Protein AF-A0A8C7AS61-F1 (afdb_monomer_lite)

Radius of gyration: 46.26 Å; chains: 1; bounding box: 106×42×129 Å

Structure (mmCIF, N/CA/C/O backbone):
data_AF-A0A8C7AS61-F1
#
_entry.id   AF-A0A8C7AS61-F1
#
loop_
_atom_site.group_PDB
_atom_site.id
_atom_site.type_symbol
_atom_site.label_atom_id
_atom_site.label_alt_id
_atom_site.label_comp_id
_atom_site.label_asym_id
_atom_site.label_entity_id
_atom_site.label_seq_id
_atom_site.pdbx_PDB_ins_code
_atom_site.Cartn_x
_atom_site.Cartn_y
_atom_site.Cartn_z
_atom_site.occupancy
_atom_site.B_iso_or_equiv
_atom_site.auth_seq_id
_atom_site.auth_comp_id
_atom_site.auth_asym_id
_atom_site.auth_atom_id
_atom_site.pdbx_PDB_model_num
ATOM 1 N N . MET A 1 1 ? 43.739 28.488 -69.923 1.00 40.62 1 MET A N 1
ATOM 2 C CA . MET A 1 1 ? 43.872 28.883 -68.509 1.00 40.62 1 MET A CA 1
ATOM 3 C C . MET A 1 1 ? 42.494 28.752 -67.903 1.00 40.62 1 MET A C 1
ATOM 5 O O . MET A 1 1 ? 41.647 29.537 -68.277 1.00 40.62 1 MET A O 1
ATOM 9 N N . GLU A 1 2 ? 42.246 27.749 -67.068 1.00 42.34 2 GLU A N 1
ATOM 10 C CA . GLU A 1 2 ? 40.981 27.603 -66.336 1.00 42.34 2 GLU A CA 1
ATOM 11 C C . GLU A 1 2 ? 41.344 27.048 -64.953 1.00 42.34 2 GLU A C 1
ATOM 13 O O . GLU A 1 2 ? 41.860 25.937 -64.825 1.00 42.34 2 GLU A O 1
ATOM 18 N N . THR A 1 3 ? 41.199 27.876 -63.922 1.00 43.34 3 THR A N 1
ATOM 19 C CA . THR A 1 3 ? 41.511 27.549 -62.528 1.00 43.34 3 THR A CA 1
ATOM 20 C C . THR A 1 3 ? 40.385 26.711 -61.925 1.00 43.34 3 THR A C 1
ATOM 22 O O . THR A 1 3 ? 39.308 27.230 -61.640 1.00 43.34 3 THR A O 1
ATOM 25 N N . GLY A 1 4 ? 40.633 25.420 -61.699 1.00 39.47 4 GLY A N 1
ATOM 26 C CA . GLY A 1 4 ? 39.740 24.552 -60.931 1.00 39.47 4 GLY A CA 1
ATOM 27 C C . GLY A 1 4 ? 39.838 24.869 -59.440 1.00 39.47 4 GLY A C 1
ATOM 28 O O . GLY A 1 4 ? 40.831 24.540 -58.793 1.00 39.47 4 GLY A O 1
ATOM 29 N N . ALA A 1 5 ? 38.819 25.524 -58.889 1.00 39.59 5 ALA A N 1
ATOM 30 C CA . ALA A 1 5 ? 38.722 25.787 -57.461 1.00 39.59 5 ALA A CA 1
ATOM 31 C C . ALA A 1 5 ? 38.467 24.478 -56.692 1.00 39.59 5 ALA A C 1
ATOM 33 O O . ALA A 1 5 ? 37.409 23.860 -56.813 1.00 39.59 5 ALA A O 1
ATOM 34 N N . CYS A 1 6 ? 39.434 24.071 -55.867 1.00 41.97 6 CYS A N 1
ATOM 35 C CA . CYS A 1 6 ? 39.249 23.067 -54.823 1.00 41.97 6 CYS A CA 1
ATOM 36 C C . CYS A 1 6 ? 38.205 23.561 -53.809 1.00 41.97 6 CYS A C 1
ATOM 38 O O . CYS A 1 6 ? 38.518 24.308 -52.879 1.00 41.97 6 CYS A O 1
ATOM 40 N N . GLY A 1 7 ? 36.957 23.125 -53.979 1.00 38.59 7 GLY A N 1
ATOM 41 C CA . GLY A 1 7 ? 35.904 23.254 -52.978 1.00 38.59 7 GLY A CA 1
ATOM 42 C C . GLY A 1 7 ? 36.185 22.329 -51.795 1.00 38.59 7 GLY A C 1
ATOM 43 O O . GLY A 1 7 ? 35.915 21.133 -51.841 1.00 38.59 7 GLY A O 1
ATOM 44 N N . ARG A 1 8 ? 36.770 22.900 -50.744 1.00 37.44 8 ARG A N 1
ATOM 45 C CA . ARG A 1 8 ? 37.017 22.292 -49.433 1.00 37.44 8 ARG A CA 1
ATOM 46 C C . ARG A 1 8 ? 35.707 21.711 -48.869 1.00 37.44 8 ARG A C 1
ATOM 48 O O . ARG A 1 8 ? 34.736 22.444 -48.712 1.00 37.44 8 ARG A O 1
ATOM 55 N N . LEU A 1 9 ? 35.684 20.414 -48.551 1.00 45.81 9 LEU A N 1
ATOM 56 C CA . LEU A 1 9 ? 34.595 19.772 -47.802 1.00 45.81 9 LEU A CA 1
ATOM 57 C C . LEU A 1 9 ? 34.455 20.445 -46.424 1.00 45.81 9 LEU A C 1
ATOM 59 O O . LEU A 1 9 ? 35.433 20.443 -45.669 1.00 45.81 9 LEU A O 1
ATOM 63 N N . PRO A 1 10 ? 33.281 20.974 -46.037 1.00 39.66 10 PRO A N 1
ATOM 64 C CA . PRO A 1 10 ? 33.043 21.322 -44.648 1.00 39.66 10 PRO A CA 1
ATOM 65 C C . PRO A 1 10 ? 32.862 20.024 -43.851 1.00 39.66 10 PRO A C 1
ATOM 67 O O . PRO A 1 10 ? 31.785 19.435 -43.788 1.00 39.66 10 PRO A O 1
ATOM 70 N N . SER A 1 11 ? 33.956 19.563 -43.243 1.00 45.97 11 SER A N 1
ATOM 71 C CA . SER A 1 11 ? 33.941 18.618 -42.126 1.00 45.97 11 SER A CA 1
ATOM 72 C C . SER A 1 11 ? 33.422 19.338 -40.883 1.00 45.97 11 SER A C 1
ATOM 74 O O . SER A 1 11 ? 34.175 19.655 -39.967 1.00 45.97 11 SER A O 1
ATOM 76 N N . HIS A 1 12 ? 32.129 19.625 -40.862 1.00 40.69 12 HIS A N 1
ATOM 77 C CA . HIS A 1 12 ? 31.434 19.961 -39.634 1.00 40.69 12 HIS A CA 1
ATOM 78 C C . HIS A 1 12 ? 29.989 19.505 -39.801 1.00 40.69 12 HIS A C 1
ATOM 80 O O . HIS A 1 12 ? 29.150 20.209 -40.359 1.00 40.69 12 HIS A O 1
ATOM 86 N N . ARG A 1 13 ? 29.703 18.265 -39.379 1.00 48.19 13 ARG A N 1
ATOM 87 C CA . ARG A 1 13 ? 28.326 17.863 -39.079 1.00 48.19 13 ARG A CA 1
ATOM 88 C C . ARG A 1 13 ? 27.926 18.618 -37.816 1.00 48.19 13 ARG A C 1
ATOM 90 O O . ARG A 1 13 ? 27.934 18.063 -36.725 1.00 48.19 13 ARG A O 1
ATOM 97 N N . GLU A 1 14 ? 27.608 19.894 -37.980 1.00 38.91 14 GLU A N 1
ATOM 98 C CA . GLU A 1 14 ? 26.695 20.581 -37.084 1.00 38.91 14 GLU A CA 1
ATOM 99 C C . GLU A 1 14 ? 25.381 19.809 -37.172 1.00 38.91 14 GLU A C 1
ATOM 101 O O . GLU A 1 14 ? 24.624 19.920 -38.140 1.00 38.91 14 GLU A O 1
ATOM 106 N N . SER A 1 15 ? 25.161 18.930 -36.197 1.00 51.72 15 SER A N 1
ATOM 107 C CA . SER A 1 15 ? 23.846 18.391 -35.891 1.00 51.72 15 SER A CA 1
ATOM 108 C C . SER A 1 15 ? 22.949 19.601 -35.673 1.00 51.72 15 SER A C 1
ATOM 110 O O . SER A 1 15 ? 23.009 20.219 -34.615 1.00 51.72 15 SER A O 1
ATOM 112 N N . ARG A 1 16 ? 22.195 20.013 -36.699 1.00 50.31 16 ARG A N 1
ATOM 113 C CA . ARG A 1 16 ? 21.202 21.075 -36.548 1.00 50.31 16 ARG A CA 1
ATOM 114 C C . ARG A 1 16 ? 20.293 20.646 -35.406 1.00 50.31 16 ARG A C 1
ATOM 116 O O . ARG A 1 16 ? 19.592 19.649 -35.548 1.00 50.31 16 ARG A O 1
ATOM 123 N N . GLU A 1 17 ? 20.361 21.341 -34.276 1.00 53.19 17 GLU A N 1
ATOM 124 C CA . GLU A 1 17 ? 19.461 21.112 -33.153 1.00 53.19 17 GLU A CA 1
ATOM 125 C C . GLU A 1 17 ? 18.036 21.371 -33.648 1.00 53.19 17 GLU A C 1
ATOM 127 O O . GLU A 1 17 ? 17.657 22.491 -33.981 1.00 53.19 17 GLU A O 1
ATOM 132 N N . ILE A 1 18 ? 17.264 20.291 -33.788 1.00 57.16 18 ILE A N 1
ATOM 133 C CA . ILE A 1 18 ? 15.877 20.317 -34.282 1.00 57.16 18 ILE A CA 1
ATOM 134 C C . ILE A 1 18 ? 14.932 20.854 -33.191 1.00 57.16 18 ILE A C 1
ATOM 136 O O . ILE A 1 18 ? 13.793 21.222 -33.468 1.00 57.16 18 ILE A O 1
ATOM 140 N N . CYS A 1 19 ? 15.404 20.936 -31.945 1.00 53.34 19 CYS A N 1
ATOM 141 C CA . CYS A 1 19 ? 14.630 21.428 -30.818 1.00 53.34 19 CYS A CA 1
ATOM 142 C C . CYS A 1 19 ? 15.134 22.814 -30.400 1.00 53.34 19 CYS A C 1
ATOM 144 O O . CYS A 1 19 ? 16.335 22.958 -30.171 1.00 53.34 19 CYS A O 1
ATOM 146 N N . PRO A 1 20 ? 14.257 23.823 -30.253 1.00 57.88 20 PRO A N 1
ATOM 147 C CA . PRO A 1 20 ? 14.677 25.105 -29.704 1.00 57.88 20 PRO A CA 1
ATOM 148 C C . PRO A 1 20 ? 15.235 24.895 -28.289 1.00 57.88 20 PRO A C 1
ATOM 150 O O . PRO A 1 20 ? 14.614 24.194 -27.479 1.00 57.88 20 PRO A O 1
ATOM 153 N N . GLN A 1 21 ? 16.395 25.498 -27.990 1.00 55.00 21 GLN A N 1
ATOM 154 C CA . GLN A 1 21 ? 16.961 25.553 -26.638 1.00 55.00 21 GLN A CA 1
ATOM 155 C C . GLN A 1 21 ? 15.877 26.015 -25.655 1.00 55.00 21 GLN A C 1
ATOM 157 O O . GLN A 1 21 ? 15.508 27.187 -25.628 1.00 55.00 21 GLN A O 1
ATOM 162 N N . GLY A 1 22 ? 15.342 25.077 -24.869 1.00 57.72 22 GLY A N 1
ATOM 163 C CA . GLY A 1 22 ? 14.315 25.354 -23.862 1.00 57.72 22 GLY A CA 1
ATOM 164 C C . GLY A 1 22 ? 13.081 24.450 -23.878 1.00 57.72 22 GLY A C 1
ATOM 165 O O . GLY A 1 22 ? 12.287 24.557 -22.952 1.00 57.72 22 GLY A O 1
ATOM 166 N N . LEU A 1 23 ? 12.897 23.549 -24.854 1.00 62.84 23 LEU A N 1
ATOM 167 C CA . LEU A 1 23 ? 11.723 22.652 -24.840 1.00 62.84 23 LEU A CA 1
ATOM 168 C C . LEU A 1 23 ? 11.903 21.413 -23.938 1.00 62.84 23 LEU A C 1
ATOM 170 O O . LEU A 1 23 ? 10.945 20.926 -23.346 1.00 62.84 23 LEU A O 1
ATOM 174 N N . LEU A 1 24 ? 13.136 20.915 -23.804 1.00 65.62 24 LEU A N 1
ATOM 175 C CA . LEU A 1 24 ? 13.486 19.771 -22.951 1.00 65.62 24 LEU A CA 1
ATOM 176 C C . LEU A 1 24 ? 14.013 20.243 -21.588 1.00 65.62 24 LEU A C 1
ATOM 178 O O . LEU A 1 24 ? 15.207 20.138 -21.292 1.00 65.62 24 LEU A O 1
ATOM 182 N N . VAL A 1 25 ? 13.120 20.797 -20.765 1.00 71.88 25 VAL A N 1
ATOM 183 C CA . VAL A 1 25 ? 13.430 21.177 -19.379 1.00 71.88 25 VAL A CA 1
ATOM 184 C C . VAL A 1 25 ? 12.969 20.058 -18.447 1.00 71.88 25 VAL A C 1
ATOM 186 O O . VAL A 1 25 ? 11.787 19.927 -18.147 1.00 71.88 25 VAL A O 1
ATOM 189 N N . PHE A 1 26 ? 13.918 19.245 -17.985 1.00 74.12 26 PHE A N 1
ATOM 190 C CA . PHE A 1 26 ? 13.680 18.220 -16.970 1.00 74.12 26 PHE A CA 1
ATOM 191 C C . PHE A 1 26 ? 13.883 18.841 -15.583 1.00 74.12 26 PHE A C 1
ATOM 193 O O . PHE A 1 26 ? 15.020 19.026 -15.151 1.00 74.12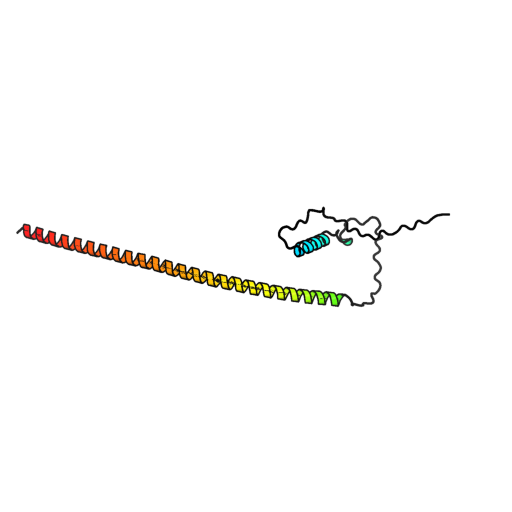 26 PHE A O 1
ATOM 200 N N . THR A 1 27 ? 12.799 19.218 -14.900 1.00 79.50 27 THR A N 1
ATOM 201 C CA . THR A 1 27 ? 12.852 19.694 -13.508 1.00 79.50 27 THR A CA 1
ATOM 202 C C . THR A 1 27 ? 12.619 18.534 -12.539 1.00 79.50 27 THR A C 1
ATOM 204 O O . THR A 1 27 ? 11.802 17.654 -12.790 1.00 79.50 27 THR A O 1
ATOM 207 N N . GLY A 1 28 ? 13.358 18.503 -11.426 1.00 81.88 28 GLY A N 1
ATOM 208 C CA . GLY A 1 28 ? 13.193 17.480 -10.383 1.00 81.88 28 GLY A CA 1
ATOM 209 C C . GLY A 1 28 ? 13.790 16.098 -10.692 1.00 81.88 28 GLY A C 1
ATOM 210 O O . GLY A 1 28 ? 13.690 15.208 -9.852 1.00 81.88 28 GLY A O 1
ATOM 211 N N . SER A 1 29 ? 14.426 15.912 -11.852 1.00 84.38 29 SER A N 1
ATOM 212 C CA . SER A 1 29 ? 15.198 14.707 -12.194 1.00 84.38 29 SER A CA 1
ATOM 213 C C . SER A 1 29 ? 16.685 14.885 -11.881 1.00 84.38 29 SER A C 1
ATOM 215 O O . SER A 1 29 ? 17.175 16.014 -11.800 1.00 84.38 29 SER A O 1
ATOM 217 N N . SER A 1 30 ? 17.416 13.775 -11.727 1.00 88.88 30 SER A N 1
ATOM 218 C CA . SER A 1 30 ? 18.873 13.827 -11.587 1.00 88.88 30 SER A CA 1
ATOM 219 C C . SER A 1 30 ? 19.531 14.351 -12.873 1.00 88.88 30 SER A C 1
ATOM 221 O O . SER A 1 30 ? 18.980 14.228 -13.972 1.00 88.88 30 SER A O 1
ATOM 223 N N . GLU A 1 31 ? 20.729 14.932 -12.757 1.00 86.50 31 GLU A N 1
ATOM 224 C CA . GLU A 1 31 ? 21.487 15.418 -13.920 1.00 86.50 31 GLU A CA 1
ATOM 225 C C . GLU A 1 31 ? 21.751 14.292 -14.935 1.00 86.50 31 GLU A C 1
ATOM 227 O O . GLU A 1 31 ? 21.598 14.488 -16.147 1.00 86.50 31 GLU A O 1
ATOM 232 N N . GLN A 1 32 ? 22.061 13.092 -14.435 1.00 88.00 32 GLN A N 1
ATOM 233 C CA . GLN A 1 32 ? 22.292 11.898 -15.244 1.00 88.00 32 GLN A CA 1
ATOM 234 C C . GLN A 1 32 ? 21.048 11.517 -16.058 1.00 88.00 32 GLN A C 1
ATOM 236 O O . GLN A 1 32 ? 21.146 11.321 -17.273 1.00 88.00 32 GLN A O 1
ATOM 241 N N . ASP A 1 33 ? 19.872 11.505 -15.428 1.00 90.56 33 ASP A N 1
ATOM 242 C CA . ASP A 1 33 ? 18.610 11.180 -16.101 1.00 90.56 33 ASP A CA 1
ATOM 243 C C . ASP A 1 33 ? 18.241 12.237 -17.141 1.00 90.56 33 ASP A C 1
ATOM 245 O O . ASP A 1 33 ? 17.817 11.911 -18.250 1.00 90.56 33 ASP A O 1
ATOM 249 N N . SER A 1 34 ? 18.456 13.515 -16.815 1.00 86.62 34 SER A N 1
ATOM 250 C CA . SER A 1 34 ? 18.188 14.617 -17.742 1.00 86.62 34 SER A CA 1
ATOM 251 C C . SER A 1 34 ? 19.049 14.520 -19.006 1.00 86.62 34 SER A C 1
ATOM 253 O O . SER A 1 34 ? 18.580 14.794 -20.111 1.00 86.62 34 SER A O 1
ATOM 255 N N . THR A 1 35 ? 20.301 14.082 -18.858 1.00 86.81 35 THR A N 1
ATOM 256 C CA . THR A 1 35 ? 21.246 13.912 -19.964 1.00 86.81 35 THR A CA 1
ATOM 257 C C . THR A 1 35 ? 20.835 12.742 -20.850 1.00 86.81 35 THR A C 1
ATOM 259 O O . THR A 1 35 ? 20.776 12.885 -22.073 1.00 86.81 35 THR A O 1
ATOM 262 N N . LEU A 1 36 ? 20.475 11.611 -20.243 1.00 89.88 36 LEU A N 1
ATOM 263 C CA . LEU A 1 36 ? 20.015 10.427 -20.963 1.00 89.88 36 LEU A CA 1
ATOM 264 C C . LEU A 1 36 ? 18.703 10.693 -21.713 1.00 89.88 36 LEU A C 1
ATOM 266 O O . LEU A 1 36 ? 18.565 10.322 -22.877 1.00 89.88 36 LEU A O 1
ATOM 270 N N . ALA A 1 37 ? 17.765 11.410 -21.093 1.00 85.81 37 ALA A N 1
ATOM 271 C CA . ALA A 1 37 ? 16.503 11.776 -21.724 1.00 85.81 37 ALA A CA 1
ATOM 272 C C . ALA A 1 37 ? 16.704 12.734 -22.913 1.00 85.81 37 ALA A C 1
ATOM 274 O O . ALA A 1 37 ? 16.067 12.565 -23.955 1.00 85.81 37 ALA A O 1
ATOM 275 N N . LYS A 1 38 ? 17.631 13.699 -22.807 1.00 85.56 38 LYS A N 1
ATOM 276 C CA . LYS A 1 38 ? 18.029 14.556 -23.940 1.00 85.56 38 LYS A CA 1
ATOM 277 C C . LYS A 1 38 ? 18.632 13.740 -25.082 1.00 85.56 38 LYS A C 1
ATOM 279 O O . LYS A 1 38 ? 18.238 13.931 -26.232 1.00 85.56 38 LYS A O 1
ATOM 284 N N . GLN A 1 39 ? 19.553 12.822 -24.785 1.00 86.56 39 GLN A N 1
ATOM 285 C CA . GLN A 1 39 ? 20.158 11.937 -25.787 1.00 86.56 39 GLN A CA 1
ATOM 286 C C . GLN A 1 39 ? 19.107 11.073 -26.488 1.00 86.56 39 GLN A C 1
ATOM 288 O O . GLN A 1 39 ? 19.081 11.017 -27.718 1.00 86.56 39 GLN A O 1
ATOM 293 N N . PHE A 1 40 ? 18.205 10.461 -25.718 1.00 86.12 40 PHE A N 1
ATOM 294 C CA . PHE A 1 40 ? 17.108 9.653 -26.243 1.00 86.12 40 PHE A CA 1
ATOM 295 C C . PHE A 1 40 ? 16.220 10.458 -27.193 1.00 86.12 40 PHE A C 1
ATOM 297 O O . PHE A 1 40 ? 16.001 10.045 -28.329 1.00 86.12 40 PHE A O 1
ATOM 304 N N . TRP A 1 41 ? 15.751 11.633 -26.766 1.00 82.44 41 TRP A N 1
ATOM 305 C CA . TRP A 1 41 ? 14.880 12.463 -27.596 1.00 82.44 41 TRP A CA 1
ATOM 306 C C . TRP A 1 41 ? 15.575 12.995 -28.840 1.00 82.44 41 TRP A C 1
ATOM 308 O O . TRP A 1 41 ? 14.955 13.086 -29.897 1.00 82.44 41 TRP A O 1
ATOM 318 N N . THR A 1 42 ? 16.865 13.298 -28.745 1.00 79.06 42 THR A N 1
ATOM 319 C CA . THR A 1 42 ? 17.668 13.707 -29.903 1.00 79.06 42 THR A CA 1
ATOM 320 C C . THR A 1 42 ? 17.783 12.563 -30.910 1.00 79.06 42 THR A C 1
ATOM 322 O O . THR A 1 42 ? 17.615 12.784 -32.103 1.00 79.06 42 THR A O 1
ATOM 325 N N . ALA A 1 43 ? 17.996 11.330 -30.441 1.00 77.50 43 ALA A N 1
ATOM 326 C CA . ALA A 1 43 ? 18.046 10.143 -31.292 1.00 77.50 43 ALA A CA 1
ATOM 327 C C . ALA A 1 43 ? 16.678 9.806 -31.914 1.00 77.50 43 ALA A C 1
ATOM 329 O O . ALA A 1 43 ? 16.606 9.461 -33.090 1.00 77.50 43 ALA A O 1
ATOM 330 N N . ALA A 1 44 ? 15.594 9.947 -31.148 1.00 75.56 44 ALA A N 1
ATOM 331 C CA . ALA A 1 44 ? 14.228 9.686 -31.602 1.00 75.56 44 ALA A CA 1
ATOM 332 C C . ALA A 1 44 ? 13.691 10.761 -32.566 1.00 75.56 44 ALA A C 1
ATOM 334 O O . ALA A 1 44 ? 12.836 10.464 -33.394 1.00 75.56 44 ALA A O 1
ATOM 335 N N . SER A 1 45 ? 14.186 12.000 -32.461 1.00 68.88 45 SER A N 1
ATOM 336 C CA . SER A 1 45 ? 13.824 13.123 -33.340 1.00 68.88 45 SER A CA 1
ATOM 337 C C . SER A 1 45 ? 14.733 13.271 -34.561 1.00 68.88 45 SER A C 1
ATOM 339 O O . SER A 1 45 ? 14.539 14.197 -35.354 1.00 68.88 45 SER A O 1
ATOM 341 N N . LEU A 1 46 ? 15.698 12.361 -34.755 1.00 68.25 46 LEU A N 1
ATOM 342 C CA . LEU A 1 46 ? 16.395 12.260 -36.031 1.00 68.25 46 LEU A CA 1
ATOM 343 C C . LEU A 1 46 ? 15.361 12.098 -37.145 1.00 68.25 46 LEU A C 1
ATOM 345 O O . LEU A 1 46 ? 14.384 11.358 -37.010 1.00 68.25 46 LEU A O 1
ATOM 349 N N . TYR A 1 47 ? 15.582 12.829 -38.239 1.00 60.44 47 TYR A N 1
ATOM 350 C CA . TYR A 1 47 ? 14.739 12.761 -39.426 1.00 60.44 47 TYR A CA 1
ATOM 351 C C . TYR A 1 47 ? 14.498 11.287 -39.781 1.00 60.44 47 TYR A C 1
ATOM 353 O O . TYR A 1 47 ? 15.456 10.507 -39.693 1.00 60.44 47 TYR A O 1
ATOM 361 N N . PRO A 1 48 ? 13.267 10.896 -40.169 1.00 66.81 48 PRO A N 1
ATOM 362 C CA . PRO A 1 48 ? 12.989 9.533 -40.589 1.00 66.81 48 PRO A CA 1
ATOM 363 C C . PRO A 1 48 ? 14.106 9.048 -41.520 1.00 66.81 48 PRO A C 1
ATOM 365 O O . PRO A 1 48 ? 14.536 9.831 -42.388 1.00 66.81 48 PRO A O 1
ATOM 368 N N . PRO A 1 49 ? 14.608 7.809 -41.326 1.00 64.50 49 PRO A N 1
ATOM 369 C CA . PRO A 1 49 ? 15.661 7.266 -42.170 1.00 64.50 49 PRO A CA 1
ATOM 370 C C . PRO A 1 49 ? 15.263 7.476 -43.626 1.00 64.50 49 PRO A C 1
ATOM 372 O O . PRO A 1 49 ? 14.079 7.497 -43.950 1.00 64.50 49 PRO A O 1
ATOM 375 N N . ASN A 1 50 ? 16.245 7.680 -44.498 1.00 57.12 50 ASN A N 1
ATOM 376 C CA . ASN A 1 50 ? 16.034 8.111 -45.887 1.00 57.12 50 ASN A CA 1
ATOM 377 C C . ASN A 1 50 ? 15.002 7.249 -46.651 1.00 57.12 50 ASN A C 1
ATOM 379 O O . ASN A 1 50 ? 14.409 7.707 -47.620 1.00 57.12 50 ASN A O 1
ATOM 383 N N . GLU A 1 51 ? 14.792 6.014 -46.195 1.00 61.78 51 GLU A N 1
ATOM 384 C CA . GLU A 1 51 ? 13.815 5.029 -46.673 1.00 61.78 51 GLU A CA 1
ATOM 385 C C . GLU A 1 51 ? 12.351 5.392 -46.356 1.00 61.78 51 GLU A C 1
ATOM 387 O O . GLU A 1 51 ? 11.448 5.025 -47.100 1.00 61.78 51 GLU A O 1
ATOM 392 N N . SER A 1 52 ? 12.115 6.143 -45.281 1.00 66.19 52 SER A N 1
ATOM 393 C CA . SER A 1 52 ? 10.799 6.597 -44.815 1.00 66.19 52 SER A CA 1
ATOM 394 C C . SER A 1 52 ? 10.440 8.006 -45.310 1.00 66.19 52 SER A C 1
ATOM 396 O O . SER A 1 52 ? 9.377 8.531 -44.975 1.00 66.19 52 SER A O 1
ATOM 398 N N . GLN A 1 53 ? 11.309 8.650 -46.097 1.00 66.25 53 GLN A N 1
ATOM 399 C CA . GLN A 1 53 ? 11.028 9.949 -46.708 1.00 66.25 53 GLN A CA 1
ATOM 400 C C . GLN A 1 53 ? 10.205 9.747 -47.990 1.00 66.25 53 GLN A C 1
ATOM 402 O O . GLN A 1 53 ? 10.715 9.279 -49.003 1.00 66.25 53 GLN A O 1
ATOM 407 N N . LEU A 1 54 ? 8.924 10.135 -47.960 1.00 59.94 54 LEU A N 1
ATOM 408 C CA . LEU A 1 54 ? 8.005 10.036 -49.111 1.00 59.94 54 LEU A CA 1
ATOM 409 C C . LEU A 1 54 ? 8.389 10.938 -50.299 1.00 59.94 54 LEU A C 1
ATOM 411 O O . LEU A 1 54 ? 7.819 10.815 -51.381 1.00 59.94 54 LEU A O 1
ATOM 415 N N . VAL A 1 55 ? 9.350 11.845 -50.115 1.00 63.56 55 VAL A N 1
ATOM 416 C CA . VAL A 1 55 ? 9.871 12.721 -51.165 1.00 63.56 55 VAL A CA 1
ATOM 417 C C . VAL A 1 55 ? 11.331 12.362 -51.390 1.00 63.56 55 VAL A C 1
ATOM 419 O O . VAL A 1 55 ? 12.197 12.698 -50.587 1.00 63.56 55 VAL A O 1
ATOM 422 N N . LEU A 1 56 ? 11.600 11.676 -52.500 1.00 59.53 56 LEU A N 1
ATOM 423 C CA . LEU A 1 56 ? 12.961 11.422 -52.958 1.00 59.53 56 LEU A CA 1
ATOM 424 C C . LEU A 1 56 ? 13.700 12.767 -53.093 1.00 59.53 56 LEU A C 1
ATOM 426 O O . LEU A 1 56 ? 13.208 13.643 -53.816 1.00 59.53 56 LEU A O 1
ATOM 430 N N . PRO A 1 57 ? 14.879 12.960 -52.470 1.00 63.56 57 PRO A N 1
ATOM 431 C CA . PRO A 1 57 ? 15.718 14.101 -52.798 1.00 63.56 57 PRO A CA 1
ATOM 432 C C . PRO A 1 57 ? 16.010 14.055 -54.303 1.00 63.56 57 PRO A C 1
ATOM 434 O O . PRO A 1 57 ? 16.424 13.029 -54.853 1.00 63.56 57 PRO A O 1
ATOM 437 N N . ARG A 1 58 ? 15.699 15.160 -54.984 1.00 59.16 58 ARG A N 1
ATOM 438 C CA . ARG A 1 58 ? 15.783 15.321 -56.439 1.00 59.16 58 ARG A CA 1
ATOM 439 C C . ARG A 1 58 ? 17.185 14.921 -56.919 1.00 59.16 58 ARG A C 1
ATOM 441 O O . ARG A 1 58 ? 18.133 15.667 -56.712 1.00 59.16 58 ARG A O 1
ATOM 448 N N . GLY A 1 59 ? 17.309 13.736 -57.525 1.00 60.72 59 GLY A N 1
ATOM 449 C CA . GLY A 1 59 ? 18.599 13.174 -57.959 1.00 60.72 59 GLY A CA 1
ATOM 450 C C . GLY A 1 59 ? 18.862 11.707 -57.594 1.00 60.72 59 GLY A C 1
ATOM 451 O O . GLY A 1 59 ? 19.961 11.218 -57.838 1.00 60.72 59 GLY A O 1
ATOM 452 N N . SER A 1 60 ? 17.888 10.981 -57.038 1.00 56.94 60 SER A N 1
ATOM 453 C CA . SER A 1 60 ? 17.985 9.527 -56.846 1.00 56.94 60 SER A CA 1
ATOM 454 C C . SER A 1 60 ? 18.057 8.793 -58.196 1.00 56.94 60 SER A C 1
ATOM 456 O O . SER A 1 60 ? 17.041 8.539 -58.842 1.00 56.94 60 SER A O 1
ATOM 458 N N . SER A 1 61 ? 19.262 8.431 -58.648 1.00 61.53 61 SER A N 1
ATOM 459 C CA . SER A 1 61 ? 19.409 7.320 -59.592 1.00 61.53 61 SER A CA 1
ATOM 460 C C . SER A 1 61 ? 19.076 6.041 -58.836 1.00 61.53 61 SER A C 1
ATOM 462 O O . SER A 1 61 ? 19.916 5.489 -58.128 1.00 61.53 61 SER A O 1
ATOM 464 N N . GLN A 1 62 ? 17.834 5.581 -58.976 1.00 60.00 62 GLN A N 1
ATOM 465 C CA . GLN A 1 62 ? 17.372 4.287 -58.493 1.00 60.00 62 GLN A CA 1
ATOM 466 C C . GLN A 1 62 ? 18.082 3.167 -59.267 1.00 60.00 62 GLN A C 1
ATOM 468 O O . GLN A 1 62 ? 17.551 2.558 -60.190 1.00 60.00 62 GLN A O 1
ATOM 473 N N . ARG A 1 63 ? 19.331 2.903 -58.900 1.00 62.84 63 ARG A N 1
ATOM 474 C CA . ARG A 1 63 ? 20.020 1.652 -59.190 1.00 62.84 63 ARG A CA 1
ATOM 475 C C . ARG A 1 63 ? 20.599 1.180 -57.872 1.00 62.84 63 ARG A C 1
ATOM 477 O O . ARG A 1 63 ? 21.683 1.596 -57.474 1.00 62.84 63 ARG A O 1
ATOM 484 N N . LEU A 1 64 ? 19.827 0.345 -57.177 1.00 66.50 64 LEU A N 1
ATOM 485 C CA . LEU A 1 64 ? 20.348 -0.447 -56.069 1.00 66.50 64 LEU A CA 1
ATOM 486 C C . LEU A 1 64 ? 21.624 -1.138 -56.562 1.00 66.50 64 LEU A C 1
ATOM 488 O O . LEU A 1 64 ? 21.641 -1.687 -57.668 1.00 66.50 64 LEU A O 1
ATOM 492 N N . GLN A 1 65 ? 22.705 -1.060 -55.784 1.00 62.44 65 GLN A N 1
ATOM 493 C CA . GLN A 1 65 ? 23.926 -1.774 -56.140 1.00 62.44 65 GLN A CA 1
ATOM 494 C C . GLN A 1 65 ? 23.594 -3.262 -56.286 1.00 62.44 65 GLN A C 1
ATOM 496 O O . GLN A 1 65 ? 22.973 -3.853 -55.404 1.00 62.44 65 GLN A O 1
ATOM 501 N N . VAL A 1 66 ? 23.995 -3.863 -57.408 1.00 63.31 66 VAL A N 1
ATOM 502 C CA . VAL A 1 66 ? 23.869 -5.308 -57.620 1.00 63.31 66 VAL A CA 1
ATOM 503 C C . VAL A 1 66 ? 24.638 -6.005 -56.500 1.00 63.31 66 VAL A C 1
ATOM 505 O O . VAL A 1 66 ? 25.832 -5.748 -56.322 1.00 63.31 66 VAL A O 1
ATOM 508 N N . ALA A 1 67 ? 23.949 -6.853 -55.732 1.00 58.81 67 ALA A N 1
ATOM 509 C CA . ALA A 1 67 ? 24.532 -7.576 -54.611 1.00 58.81 67 ALA A CA 1
ATOM 510 C C . ALA A 1 67 ? 25.751 -8.379 -55.088 1.00 58.81 67 ALA A C 1
ATOM 512 O O . ALA A 1 67 ? 25.631 -9.346 -55.840 1.00 58.81 67 ALA A O 1
ATOM 513 N N . ARG A 1 68 ? 26.949 -7.963 -54.665 1.00 68.69 68 ARG A N 1
ATOM 514 C CA . ARG A 1 68 ? 28.155 -8.779 -54.819 1.00 68.69 68 ARG A CA 1
ATOM 515 C C . ARG A 1 68 ? 28.095 -9.914 -53.791 1.00 68.69 68 ARG A C 1
ATOM 517 O O . ARG A 1 68 ? 27.660 -9.658 -52.667 1.00 68.69 68 ARG A O 1
ATOM 524 N N . PRO A 1 69 ? 28.547 -11.137 -54.123 1.00 50.88 69 PRO A N 1
ATOM 525 C CA . PRO A 1 69 ? 28.602 -12.220 -53.154 1.00 50.88 69 PRO A CA 1
ATOM 526 C C . PRO A 1 69 ? 29.479 -11.803 -51.970 1.00 50.88 69 PRO A C 1
ATOM 528 O O . PRO A 1 69 ? 30.687 -11.592 -52.102 1.00 50.88 69 PRO A O 1
ATOM 531 N N . SER A 1 70 ? 28.833 -11.632 -50.818 1.00 53.44 70 SER A N 1
ATOM 532 C CA . SER A 1 70 ? 29.473 -11.292 -49.556 1.00 53.44 70 SER A CA 1
ATOM 533 C C . SER A 1 70 ? 30.355 -12.459 -49.124 1.00 53.44 70 SER A C 1
ATOM 535 O O . SER A 1 70 ? 29.867 -13.552 -48.840 1.00 53.44 70 SER A O 1
ATOM 537 N N . ARG A 1 71 ? 31.671 -12.237 -49.058 1.00 54.12 71 ARG A N 1
ATOM 538 C CA . ARG A 1 71 ? 32.547 -13.084 -48.247 1.00 54.12 71 ARG A CA 1
ATOM 539 C C . ARG A 1 71 ? 32.256 -12.736 -46.793 1.00 54.12 71 ARG A C 1
ATOM 541 O O . ARG A 1 71 ? 32.786 -11.763 -46.263 1.00 54.12 71 ARG A O 1
ATOM 548 N N . SER A 1 72 ? 31.374 -13.515 -46.178 1.00 52.16 72 SER A N 1
ATOM 5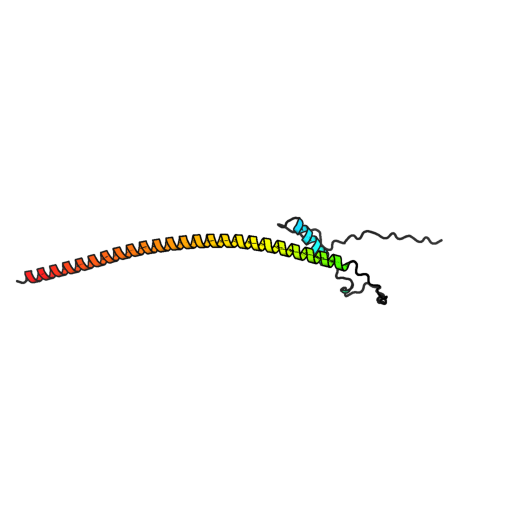49 C CA . SER A 1 72 ? 31.019 -13.402 -44.770 1.00 52.16 72 SER A CA 1
ATOM 550 C C . SER A 1 72 ? 32.270 -13.395 -43.890 1.00 52.16 72 SER A C 1
ATOM 552 O O . SER A 1 72 ? 33.050 -14.350 -43.885 1.00 52.16 72 SER A O 1
ATOM 554 N N . ARG A 1 73 ? 32.425 -12.350 -43.079 1.00 58.31 73 ARG A N 1
ATOM 555 C CA . ARG A 1 73 ? 33.198 -12.424 -41.839 1.00 58.31 73 ARG A CA 1
ATOM 556 C C . ARG A 1 73 ? 32.332 -11.817 -40.730 1.00 58.31 73 ARG A C 1
ATOM 558 O O . ARG A 1 73 ? 32.338 -10.598 -40.579 1.00 58.31 73 ARG A O 1
ATOM 565 N N . PRO A 1 74 ? 31.580 -12.624 -39.962 1.00 55.59 74 PRO A N 1
ATOM 566 C CA . PRO A 1 74 ? 30.840 -12.117 -38.819 1.00 55.59 74 PRO A CA 1
ATOM 567 C C . PRO A 1 74 ? 31.858 -11.916 -37.696 1.00 55.59 74 PRO A C 1
ATOM 569 O O . PRO A 1 74 ? 32.261 -12.860 -37.023 1.00 55.59 74 PRO A O 1
ATOM 572 N N . ARG A 1 75 ? 32.394 -10.701 -37.564 1.00 53.75 75 ARG A N 1
ATOM 573 C CA . ARG A 1 75 ? 33.327 -10.364 -36.472 1.00 53.75 75 ARG A CA 1
ATOM 574 C C . ARG A 1 75 ? 32.785 -9.278 -35.537 1.00 53.75 75 ARG A C 1
ATOM 576 O O . ARG A 1 75 ? 33.373 -9.064 -34.488 1.00 53.75 75 ARG A O 1
ATOM 583 N N . GLY A 1 76 ? 31.669 -8.632 -35.890 1.00 57.56 76 GLY A N 1
ATOM 584 C CA . GLY A 1 76 ? 31.060 -7.551 -35.100 1.00 57.56 76 GLY A CA 1
ATOM 585 C C . GLY A 1 76 ? 29.822 -7.945 -34.284 1.00 57.56 76 GLY A C 1
ATOM 586 O O . GLY A 1 76 ? 29.640 -7.423 -33.191 1.00 57.56 76 GLY A O 1
ATOM 587 N N . GLU A 1 77 ? 29.001 -8.885 -34.763 1.00 58.81 77 GLU A N 1
ATOM 588 C CA . GLU A 1 77 ? 27.678 -9.177 -34.171 1.00 58.81 77 GLU A CA 1
ATOM 589 C C . GLU A 1 77 ? 27.737 -9.955 -32.846 1.00 58.81 77 GLU A C 1
ATOM 591 O O . GLU A 1 77 ? 26.907 -9.743 -31.963 1.00 58.81 77 GLU A O 1
ATOM 596 N N . LEU A 1 78 ? 28.745 -10.814 -32.655 1.00 62.06 78 LEU A N 1
ATOM 597 C CA . LEU A 1 78 ? 28.891 -11.582 -31.412 1.00 62.06 78 LEU A CA 1
ATOM 598 C C . LEU A 1 78 ? 29.197 -10.682 -30.206 1.00 62.06 78 LEU A C 1
ATOM 600 O O . LEU A 1 78 ? 28.689 -10.932 -29.118 1.00 62.06 78 LEU A O 1
ATOM 604 N N . ASN A 1 79 ? 29.959 -9.604 -30.406 1.00 63.31 79 ASN A N 1
ATOM 605 C CA . ASN A 1 79 ? 30.307 -8.673 -29.331 1.00 63.31 79 ASN A CA 1
ATOM 606 C C . ASN A 1 79 ? 29.097 -7.831 -28.900 1.00 63.31 79 ASN A C 1
ATOM 608 O O . ASN A 1 79 ? 28.916 -7.590 -27.710 1.00 63.31 79 ASN A O 1
ATOM 612 N N . SER A 1 80 ? 28.235 -7.431 -29.843 1.00 67.00 80 SER A N 1
ATOM 613 C CA . SER A 1 80 ? 26.982 -6.733 -29.523 1.00 67.00 80 SER A CA 1
ATOM 614 C C . SER A 1 80 ? 25.975 -7.630 -28.803 1.00 67.00 80 SER A C 1
ATOM 616 O O . SER A 1 80 ? 25.309 -7.169 -27.881 1.00 67.00 80 SER A O 1
ATOM 618 N N . ILE A 1 81 ? 25.883 -8.911 -29.181 1.00 72.31 81 ILE A N 1
ATOM 619 C CA . ILE A 1 81 ? 25.001 -9.880 -28.511 1.00 72.31 81 ILE A CA 1
ATOM 620 C C . ILE A 1 81 ? 25.498 -10.159 -27.087 1.00 72.31 81 ILE A C 1
ATOM 622 O O . ILE A 1 81 ? 24.692 -10.210 -26.161 1.00 72.31 81 ILE A O 1
ATOM 626 N N . LEU A 1 82 ? 26.815 -10.290 -26.899 1.00 72.81 82 LEU A N 1
ATOM 627 C CA . LEU A 1 82 ? 27.415 -10.514 -25.584 1.00 72.81 82 LEU A CA 1
ATOM 628 C C . LEU A 1 82 ? 27.191 -9.316 -24.648 1.00 72.81 82 LEU A C 1
ATOM 630 O O . LEU A 1 82 ? 26.752 -9.507 -23.518 1.00 72.81 82 LEU A O 1
ATOM 634 N N . PHE A 1 83 ? 27.398 -8.089 -25.141 1.00 70.62 83 PHE A N 1
ATOM 635 C CA . PHE A 1 83 ? 27.137 -6.862 -24.383 1.00 70.62 83 PHE A CA 1
ATOM 636 C C . PHE A 1 83 ? 25.651 -6.701 -24.023 1.00 70.62 83 PHE A C 1
ATOM 638 O O . PHE A 1 83 ? 25.316 -6.325 -22.899 1.00 70.62 83 PHE A O 1
ATOM 645 N N . LEU A 1 84 ? 24.739 -7.026 -24.947 1.00 71.44 84 LEU A N 1
ATOM 646 C CA . LEU A 1 84 ? 23.300 -7.009 -24.677 1.00 71.44 84 LEU A CA 1
ATOM 647 C C . LEU A 1 84 ? 22.910 -8.046 -23.609 1.00 71.44 84 LEU A C 1
ATOM 649 O O . LEU A 1 84 ? 22.102 -7.758 -22.734 1.00 71.44 84 LEU A O 1
ATOM 653 N N . LEU A 1 85 ? 23.499 -9.243 -23.640 1.00 70.94 85 LEU A N 1
ATOM 654 C CA . LEU A 1 85 ? 23.223 -10.281 -22.646 1.00 70.94 85 LEU A CA 1
ATOM 655 C C . LEU A 1 85 ? 23.759 -9.908 -21.255 1.00 70.94 85 LEU A C 1
ATOM 657 O O . LEU A 1 85 ? 23.073 -10.109 -20.255 1.00 70.94 85 LEU A O 1
ATOM 661 N N . GLU A 1 86 ? 24.960 -9.331 -21.192 1.00 68.44 86 GLU A N 1
ATOM 662 C CA . GLU A 1 86 ? 25.570 -8.853 -19.948 1.00 68.44 86 GLU A CA 1
ATOM 663 C C . GLU A 1 86 ? 24.753 -7.709 -19.332 1.00 68.44 86 GLU A C 1
ATOM 665 O O . GLU A 1 86 ? 24.412 -7.753 -18.151 1.00 68.44 86 GLU A O 1
ATOM 670 N N . THR A 1 87 ? 24.328 -6.740 -20.145 1.00 70.38 87 THR A N 1
ATOM 671 C CA . THR A 1 87 ? 23.442 -5.653 -19.696 1.00 70.38 87 THR A CA 1
ATOM 672 C C . THR A 1 87 ? 22.066 -6.153 -19.250 1.00 70.38 87 THR A C 1
ATOM 674 O O . THR A 1 87 ? 21.571 -5.713 -18.210 1.00 70.38 87 THR A O 1
ATOM 677 N N . ILE A 1 88 ? 21.458 -7.116 -19.953 1.00 76.50 88 ILE A N 1
ATOM 678 C CA . ILE A 1 88 ? 20.198 -7.746 -19.522 1.00 76.50 88 ILE A CA 1
ATOM 679 C C . ILE A 1 88 ? 20.369 -8.418 -18.153 1.00 76.50 88 ILE A C 1
ATOM 681 O O . ILE A 1 88 ? 19.534 -8.219 -17.271 1.00 76.50 88 ILE A O 1
ATOM 685 N N . ASN A 1 89 ? 21.460 -9.155 -17.938 1.00 70.88 89 ASN A N 1
ATOM 686 C CA . ASN A 1 89 ? 21.721 -9.818 -16.660 1.00 70.88 89 ASN A CA 1
ATOM 687 C C . ASN A 1 89 ? 21.908 -8.812 -15.516 1.00 70.88 89 ASN A C 1
ATOM 689 O O . ASN A 1 89 ? 21.274 -8.963 -14.473 1.00 70.88 89 ASN A O 1
ATOM 693 N N . VAL A 1 90 ? 22.684 -7.745 -15.733 1.00 74.38 90 VAL A N 1
ATOM 694 C CA . VAL A 1 90 ? 22.873 -6.675 -14.738 1.00 74.38 90 VAL A CA 1
ATOM 695 C C . VAL A 1 90 ? 21.536 -6.014 -14.381 1.00 74.38 90 VAL A C 1
ATOM 697 O O . VAL A 1 90 ? 21.232 -5.845 -13.202 1.00 74.38 90 VAL A O 1
ATOM 700 N N . THR A 1 91 ? 20.684 -5.710 -15.368 1.00 77.44 91 THR A N 1
ATOM 701 C CA . THR A 1 91 ? 19.351 -5.125 -15.101 1.00 77.44 91 THR A CA 1
ATOM 702 C C . THR A 1 91 ? 18.384 -6.090 -14.405 1.00 77.44 91 THR A C 1
ATOM 704 O O . THR A 1 91 ? 17.485 -5.664 -13.678 1.00 77.44 91 THR A O 1
ATOM 707 N N . ALA A 1 92 ? 18.547 -7.399 -14.609 1.00 81.25 92 ALA A N 1
ATOM 708 C CA . ALA A 1 92 ? 17.764 -8.409 -13.910 1.00 81.25 92 ALA A CA 1
ATOM 709 C C . ALA A 1 92 ? 18.187 -8.533 -12.438 1.00 81.25 92 ALA A C 1
ATOM 711 O O . ALA A 1 92 ? 17.340 -8.740 -11.569 1.00 81.25 92 ALA A O 1
ATOM 712 N N . GLU A 1 93 ? 19.480 -8.396 -12.143 1.00 82.12 93 GLU A N 1
ATOM 713 C CA . GLU A 1 93 ? 20.002 -8.407 -10.775 1.00 82.12 93 GLU A CA 1
ATOM 714 C C . GLU A 1 93 ? 19.605 -7.155 -9.992 1.00 82.12 93 GLU A C 1
ATOM 716 O O . GLU A 1 93 ? 19.118 -7.284 -8.867 1.00 82.12 93 GLU A O 1
ATOM 721 N N . THR A 1 94 ? 19.709 -5.965 -10.591 1.00 83.44 94 THR A N 1
ATOM 722 C CA . THR A 1 94 ? 19.257 -4.720 -9.945 1.00 83.44 94 THR A CA 1
ATOM 723 C C . THR A 1 94 ? 17.767 -4.773 -9.616 1.00 83.44 94 THR A C 1
ATOM 725 O O . THR A 1 94 ? 17.381 -4.476 -8.486 1.00 83.44 94 THR A O 1
ATOM 728 N N . ARG A 1 95 ? 16.933 -5.280 -10.536 1.00 85.75 95 ARG A N 1
ATOM 729 C CA . ARG A 1 95 ? 15.494 -5.470 -10.294 1.00 85.75 95 ARG A CA 1
ATOM 730 C C . ARG A 1 95 ? 15.214 -6.416 -9.122 1.00 85.75 95 ARG A C 1
ATOM 732 O O . ARG A 1 95 ? 14.348 -6.141 -8.298 1.00 85.75 95 ARG A O 1
ATOM 739 N N . LYS A 1 96 ? 15.954 -7.526 -9.007 1.00 90.81 96 LYS A N 1
ATOM 740 C CA . LYS A 1 96 ? 15.801 -8.465 -7.878 1.00 90.81 96 LYS A CA 1
ATOM 741 C C . LYS A 1 96 ? 16.139 -7.814 -6.537 1.00 90.81 96 LYS A C 1
ATOM 743 O O . LYS A 1 96 ? 15.492 -8.122 -5.534 1.00 90.81 96 LYS A O 1
ATOM 748 N N . ILE A 1 97 ? 17.149 -6.943 -6.509 1.00 90.75 97 ILE A N 1
ATOM 749 C CA . ILE A 1 97 ? 17.528 -6.198 -5.305 1.00 90.75 97 ILE A CA 1
ATOM 750 C C . ILE A 1 97 ? 16.388 -5.255 -4.909 1.00 90.75 97 ILE A C 1
ATOM 752 O O . ILE A 1 97 ? 15.903 -5.365 -3.780 1.00 90.75 97 ILE A O 1
ATOM 756 N N . GLU A 1 98 ? 15.888 -4.442 -5.845 1.00 91.88 98 GLU A N 1
ATOM 757 C CA . GLU A 1 98 ? 14.755 -3.528 -5.628 1.00 91.88 98 GLU A CA 1
ATOM 758 C C . GLU A 1 98 ? 13.517 -4.270 -5.104 1.00 91.88 98 GLU A C 1
ATOM 760 O O . GLU A 1 98 ? 12.968 -3.920 -4.057 1.00 91.88 98 GLU A O 1
ATOM 765 N N . GLU A 1 99 ? 13.127 -5.375 -5.748 1.00 93.69 99 GLU A N 1
ATOM 766 C CA . GLU A 1 99 ? 12.005 -6.206 -5.299 1.00 93.69 99 GLU A CA 1
ATOM 767 C C . GLU A 1 99 ? 12.198 -6.726 -3.866 1.00 93.69 99 GLU A C 1
ATOM 769 O O . GLU A 1 99 ? 11.242 -6.828 -3.089 1.00 93.69 99 GLU A O 1
ATOM 774 N N . SER A 1 100 ? 13.428 -7.093 -3.494 1.00 92.69 100 SER A N 1
ATOM 775 C CA . SER A 1 100 ? 13.732 -7.591 -2.151 1.00 92.69 100 SER A CA 1
ATOM 776 C C . SER A 1 100 ? 13.641 -6.488 -1.090 1.00 92.69 100 SER A C 1
ATOM 778 O O . SER A 1 100 ? 13.169 -6.737 0.025 1.00 92.69 100 SER A O 1
ATOM 780 N N . GLU A 1 101 ? 14.038 -5.263 -1.434 1.00 93.75 101 GLU A N 1
ATOM 781 C CA . GLU A 1 101 ? 13.939 -4.088 -0.569 1.00 93.75 101 GLU A CA 1
ATOM 782 C C . GLU A 1 101 ? 12.480 -3.665 -0.380 1.00 93.75 101 GLU A C 1
ATOM 784 O O . GLU A 1 101 ? 12.029 -3.453 0.754 1.00 93.75 101 GLU A O 1
ATOM 789 N N . GLU A 1 102 ? 11.699 -3.648 -1.461 1.00 95.06 102 GLU A N 1
ATOM 790 C CA . GLU A 1 102 ? 10.264 -3.388 -1.404 1.00 95.06 102 GLU A CA 1
ATOM 79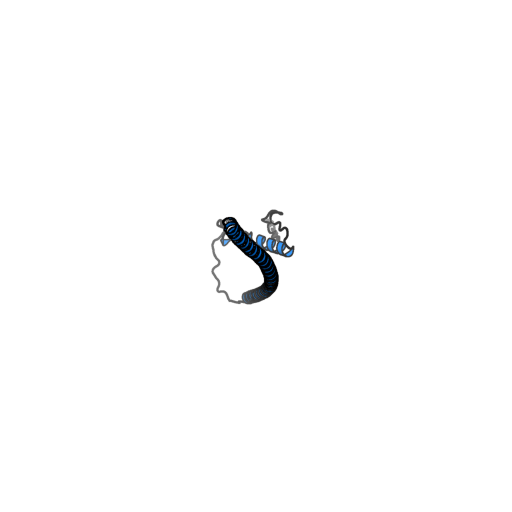1 C C . GLU A 1 102 ? 9.538 -4.427 -0.547 1.00 95.06 102 GLU A C 1
ATOM 793 O O . GLU A 1 102 ? 8.759 -4.065 0.341 1.00 95.06 102 GLU A O 1
ATOM 798 N N . LYS A 1 103 ? 9.836 -5.719 -0.732 1.00 96.38 103 LYS A N 1
ATOM 799 C CA . LYS A 1 103 ? 9.265 -6.797 0.092 1.00 96.38 103 LYS A CA 1
ATOM 800 C C . LYS A 1 103 ? 9.540 -6.580 1.579 1.00 96.38 103 LYS A C 1
ATOM 802 O O . LYS A 1 103 ? 8.614 -6.685 2.385 1.00 96.38 103 LYS A O 1
ATOM 807 N N . LYS A 1 104 ? 10.771 -6.217 1.961 1.00 96.81 104 LYS A N 1
ATOM 808 C CA . LYS A 1 104 ? 11.122 -5.908 3.362 1.00 96.81 104 LYS A CA 1
ATOM 809 C C . LYS A 1 104 ? 10.317 -4.721 3.899 1.00 96.81 104 LYS A C 1
ATOM 811 O O . LYS A 1 104 ? 9.780 -4.795 5.007 1.00 96.81 104 LYS A O 1
ATOM 816 N N . LYS A 1 105 ? 10.174 -3.656 3.106 1.00 97.75 105 LYS A N 1
ATOM 817 C CA . LYS A 1 105 ? 9.381 -2.467 3.460 1.00 97.75 105 LYS A CA 1
ATOM 818 C C . LYS A 1 105 ? 7.910 -2.813 3.694 1.00 97.75 105 LYS A C 1
ATOM 820 O O . LYS A 1 105 ? 7.329 -2.389 4.694 1.00 97.75 105 LYS A O 1
ATOM 825 N N . TYR A 1 106 ? 7.294 -3.594 2.806 1.00 97.88 106 TYR A N 1
ATOM 826 C CA . TYR A 1 106 ? 5.895 -4.003 2.963 1.00 97.88 106 TYR A CA 1
ATOM 827 C C . TYR A 1 106 ? 5.690 -4.978 4.123 1.00 97.88 106 TYR A C 1
ATOM 829 O O . TYR A 1 106 ? 4.689 -4.866 4.831 1.00 97.88 106 TYR A O 1
ATOM 837 N N . LEU A 1 107 ? 6.657 -5.855 4.398 1.00 98.31 107 LEU A N 1
ATOM 838 C CA . LEU A 1 107 ? 6.616 -6.741 5.560 1.00 98.31 107 LEU A CA 1
ATOM 839 C C . LEU A 1 107 ? 6.603 -5.951 6.881 1.00 98.31 107 LEU A C 1
ATOM 841 O O . LEU A 1 107 ? 5.812 -6.247 7.774 1.00 98.31 107 LEU A O 1
ATOM 845 N N . GLN A 1 108 ? 7.432 -4.909 7.002 1.00 98.25 108 GLN A N 1
ATOM 846 C CA . GLN A 1 108 ? 7.415 -4.024 8.175 1.00 98.25 108 GLN A CA 1
ATOM 847 C C . GLN A 1 108 ? 6.085 -3.269 8.308 1.00 98.25 108 GLN A C 1
ATOM 849 O O . GLN A 1 108 ? 5.538 -3.167 9.406 1.00 98.25 108 GLN A O 1
ATOM 854 N N . LYS A 1 109 ? 5.526 -2.779 7.192 1.00 98.31 109 LYS A N 1
ATOM 855 C CA . LYS A 1 109 ? 4.203 -2.134 7.185 1.00 98.31 109 LYS A CA 1
ATOM 856 C C . LYS A 1 109 ? 3.091 -3.085 7.635 1.00 98.31 109 LYS A C 1
ATOM 858 O O . LYS A 1 109 ? 2.210 -2.652 8.372 1.00 98.31 109 LYS A O 1
ATOM 863 N N . ALA A 1 110 ? 3.133 -4.353 7.220 1.00 98.38 110 ALA A N 1
ATOM 864 C CA . ALA A 1 110 ? 2.164 -5.367 7.633 1.00 98.38 110 ALA A CA 1
ATOM 865 C C . ALA A 1 110 ? 2.222 -5.613 9.147 1.00 98.38 110 ALA A C 1
ATOM 867 O O . ALA A 1 110 ? 1.195 -5.514 9.810 1.00 98.38 110 ALA A O 1
ATOM 868 N N . LYS A 1 111 ? 3.426 -5.785 9.713 1.00 98.50 111 LYS A N 1
ATOM 869 C CA . LYS A 1 111 ? 3.610 -5.918 11.171 1.00 98.50 111 LYS A CA 1
ATOM 870 C C . LYS A 1 111 ? 3.045 -4.721 11.935 1.00 98.50 111 LYS A C 1
ATOM 872 O O . LYS A 1 111 ? 2.250 -4.893 12.852 1.00 98.50 111 LYS A O 1
ATOM 877 N N . ARG A 1 112 ? 3.369 -3.500 11.493 1.00 98.38 112 ARG A N 1
ATOM 878 C CA . ARG A 1 112 ? 2.845 -2.270 12.105 1.00 98.38 112 ARG A CA 1
ATOM 879 C C . ARG A 1 112 ? 1.319 -2.189 12.024 1.00 98.38 112 ARG A C 1
ATOM 881 O O . ARG A 1 112 ? 0.669 -1.736 12.960 1.00 98.38 112 ARG A O 1
ATOM 888 N N . ARG A 1 113 ? 0.729 -2.617 10.904 1.00 98.44 113 ARG A N 1
ATOM 889 C CA . ARG A 1 113 ? -0.730 -2.686 10.743 1.00 98.44 113 ARG A CA 1
ATOM 890 C C . ARG A 1 113 ? -1.345 -3.680 11.728 1.00 98.44 113 ARG A C 1
ATOM 892 O O . ARG A 1 113 ? -2.362 -3.352 12.334 1.00 98.44 113 ARG A O 1
ATOM 899 N N . ASP A 1 114 ? -0.737 -4.848 11.901 1.00 98.44 114 ASP A N 1
ATOM 900 C CA . ASP A 1 114 ? -1.227 -5.873 12.824 1.00 98.44 114 ASP A CA 1
ATOM 901 C C . ASP A 1 114 ? -1.170 -5.404 14.282 1.00 98.44 114 ASP A C 1
ATOM 903 O O . ASP A 1 114 ? -2.145 -5.580 15.011 1.00 98.44 114 ASP A O 1
ATOM 907 N N . GLU A 1 115 ? -0.098 -4.717 14.684 1.00 98.31 115 GLU A N 1
ATOM 908 C CA . GLU A 1 115 ? 0.020 -4.080 16.005 1.00 98.31 115 GLU A CA 1
ATOM 909 C C . GLU A 1 115 ? -1.119 -3.077 16.254 1.00 98.31 115 GLU A C 1
ATOM 911 O O . GLU A 1 115 ? -1.794 -3.131 17.284 1.00 98.31 115 GLU A O 1
ATOM 916 N N . ILE A 1 116 ? -1.401 -2.198 15.283 1.00 98.50 116 ILE A N 1
ATOM 917 C CA . ILE A 1 116 ? -2.505 -1.228 15.380 1.00 98.50 116 ILE A CA 1
ATOM 918 C C . ILE A 1 116 ? -3.851 -1.951 15.506 1.00 98.50 116 ILE A C 1
ATOM 920 O O . ILE A 1 116 ? -4.676 -1.589 16.345 1.00 98.50 116 ILE A O 1
ATOM 924 N N . LEU A 1 117 ? -4.087 -2.987 14.697 1.00 98.56 117 LEU A N 1
ATOM 925 C CA . LEU A 1 117 ? -5.330 -3.755 14.751 1.00 98.56 117 LEU A CA 1
ATOM 926 C C . LEU A 1 117 ? -5.508 -4.464 16.098 1.00 98.56 117 LEU A C 1
ATOM 928 O O . LEU A 1 117 ? -6.623 -4.485 16.620 1.00 98.56 117 LEU A O 1
ATOM 932 N N . GLN A 1 118 ? -4.440 -5.012 16.680 1.00 98.62 118 GLN A N 1
ATOM 933 C CA . GLN A 1 118 ? -4.479 -5.613 18.015 1.00 98.62 118 GLN A CA 1
ATOM 934 C C . GLN A 1 118 ? -4.831 -4.580 19.091 1.00 98.62 118 GLN A C 1
ATOM 936 O O . GLN A 1 118 ? -5.718 -4.833 19.909 1.00 98.62 118 GLN A O 1
ATOM 941 N N . LEU A 1 119 ? -4.213 -3.395 19.055 1.00 98.50 119 LEU A N 1
ATOM 942 C CA . LEU A 1 119 ? -4.533 -2.308 19.985 1.00 98.50 119 LEU A CA 1
ATOM 943 C C . LEU A 1 119 ? -6.000 -1.876 19.874 1.00 98.50 119 LEU A C 1
ATOM 945 O O . LEU A 1 119 ? -6.690 -1.750 20.886 1.00 98.50 119 LEU A O 1
ATOM 949 N N . LEU A 1 120 ? -6.510 -1.707 18.652 1.00 98.44 120 LEU A N 1
ATOM 950 C CA . LEU A 1 120 ? -7.907 -1.331 18.419 1.00 98.44 120 LEU A CA 1
ATOM 951 C C . LEU A 1 120 ? -8.893 -2.411 18.884 1.00 98.44 120 LEU A C 1
ATOM 953 O O . LEU A 1 120 ? -9.951 -2.081 19.425 1.00 98.44 120 LEU A O 1
ATOM 957 N N . ARG A 1 121 ? -8.559 -3.696 18.701 1.00 98.31 121 ARG A N 1
ATOM 958 C CA . ARG A 1 121 ? -9.357 -4.819 19.223 1.00 98.31 121 ARG A CA 1
ATOM 959 C C . ARG A 1 121 ? -9.436 -4.768 20.745 1.00 98.31 121 ARG A C 1
ATOM 961 O O . ARG A 1 121 ? -10.545 -4.764 21.275 1.00 98.31 121 ARG A O 1
ATOM 968 N N . LYS A 1 122 ? -8.299 -4.591 21.422 1.00 98.19 122 LYS A N 1
ATOM 969 C CA . LYS A 1 122 ? -8.240 -4.461 22.883 1.00 98.19 122 LYS A CA 1
ATOM 970 C C . LYS A 1 122 ? -9.079 -3.281 23.388 1.00 98.19 122 LYS A C 1
ATOM 972 O O . LYS A 1 122 ? -9.937 -3.454 24.246 1.00 98.19 122 LYS A O 1
ATOM 977 N N . GLN A 1 123 ? -8.933 -2.101 22.780 1.00 98.19 123 GLN A N 1
ATOM 978 C CA . GLN A 1 123 ? -9.752 -0.930 23.126 1.00 98.19 123 GLN A CA 1
ATOM 979 C C . GLN A 1 123 ? -11.254 -1.165 22.894 1.00 98.19 123 GLN A C 1
ATOM 981 O O . GLN A 1 123 ? -12.105 -0.647 23.622 1.00 98.19 123 GLN A O 1
ATOM 986 N N . ARG A 1 124 ? -11.625 -1.918 21.852 1.00 98.06 124 ARG A N 1
ATOM 987 C CA . ARG A 1 124 ? -13.023 -2.289 21.601 1.00 98.06 124 ARG A CA 1
ATOM 988 C C . ARG A 1 124 ? -13.549 -3.227 22.688 1.00 98.06 124 ARG A C 1
ATOM 990 O O . ARG A 1 124 ? -14.657 -3.004 23.168 1.00 98.06 124 ARG A O 1
ATOM 997 N N . GLU A 1 125 ? -12.781 -4.238 23.072 1.00 97.44 125 GLU A N 1
ATOM 998 C CA . GLU A 1 125 ? -13.136 -5.196 24.127 1.00 97.44 125 GLU A CA 1
ATOM 999 C C . GLU A 1 125 ? -13.278 -4.522 25.494 1.00 97.44 125 GLU A C 1
ATOM 1001 O O . GLU A 1 125 ? -14.241 -4.789 26.213 1.00 97.44 125 GLU A O 1
ATOM 1006 N N . GLU A 1 126 ? -12.392 -3.581 25.823 1.00 96.69 126 GLU A N 1
ATOM 1007 C CA . GLU A 1 126 ? -12.481 -2.772 27.042 1.00 96.69 126 GLU A CA 1
ATOM 1008 C C . GLU A 1 126 ? -13.766 -1.933 27.061 1.00 96.69 126 GLU A C 1
ATOM 1010 O O . GLU A 1 126 ? -14.524 -1.987 28.034 1.00 96.69 126 GLU A O 1
ATOM 1015 N N . ARG A 1 127 ? -14.082 -1.230 25.960 1.00 97.12 127 ARG A N 1
ATOM 1016 C CA . ARG A 1 127 ? -15.339 -0.466 25.837 1.00 97.12 127 ARG A CA 1
ATOM 1017 C C . ARG A 1 127 ? -16.575 -1.355 25.965 1.00 97.12 127 ARG A C 1
ATOM 1019 O O . ARG A 1 127 ? -17.542 -0.959 26.612 1.00 97.12 127 ARG A O 1
ATOM 1026 N N . ILE A 1 128 ? -16.562 -2.544 25.364 1.00 95.62 128 ILE A N 1
ATOM 1027 C CA . ILE A 1 128 ? -17.663 -3.510 25.489 1.00 95.62 128 ILE A CA 1
ATOM 1028 C C . ILE A 1 128 ? -17.785 -3.994 26.934 1.00 95.62 128 ILE A C 1
ATOM 1030 O O . ILE A 1 128 ? -18.889 -4.028 27.466 1.00 95.62 128 ILE A O 1
ATOM 1034 N N . SER A 1 129 ? -16.669 -4.305 27.591 1.00 95.38 129 SER A N 1
ATOM 1035 C CA . SER A 1 129 ? -16.652 -4.783 28.976 1.00 95.38 129 SER A CA 1
ATOM 1036 C C . SER A 1 129 ? -17.199 -3.745 29.955 1.00 95.38 129 SER A C 1
ATOM 1038 O O . SER A 1 129 ? -17.961 -4.095 30.853 1.00 95.38 129 SER A O 1
ATOM 1040 N N . VAL A 1 130 ? -16.850 -2.466 29.775 1.00 95.12 130 VAL A N 1
ATOM 1041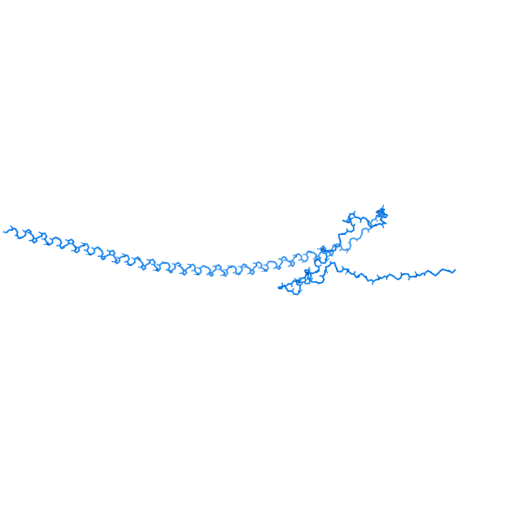 C CA . VAL A 1 130 ? -17.405 -1.359 30.573 1.00 95.12 130 VAL A CA 1
ATOM 1042 C C . VAL A 1 130 ? -18.915 -1.259 30.371 1.00 95.12 130 VAL A C 1
ATOM 1044 O O . VAL A 1 130 ? -19.656 -1.346 31.347 1.00 95.12 130 VAL A O 1
ATOM 1047 N N . ARG A 1 131 ? -19.380 -1.202 29.116 1.00 93.75 131 ARG A N 1
ATOM 1048 C CA . ARG A 1 131 ? -20.818 -1.130 28.803 1.00 93.75 131 ARG A CA 1
ATOM 1049 C C . ARG A 1 131 ? -21.597 -2.333 29.328 1.00 93.75 131 ARG A C 1
ATOM 1051 O O . ARG A 1 131 ? -22.716 -2.178 29.799 1.00 93.75 131 ARG A O 1
ATOM 1058 N N . LEU A 1 132 ? -21.031 -3.538 29.257 1.00 93.81 132 LEU A N 1
ATOM 1059 C CA . LEU A 1 132 ? -21.670 -4.742 29.788 1.00 93.81 132 LEU A CA 1
ATOM 1060 C C . LEU A 1 132 ? -21.786 -4.700 31.313 1.00 93.81 132 LEU A C 1
ATOM 1062 O O . LEU A 1 132 ? -22.829 -5.078 31.841 1.00 93.81 132 LEU A O 1
ATOM 1066 N N . ARG A 1 133 ? -20.758 -4.214 32.021 1.00 91.69 133 ARG A N 1
ATOM 1067 C CA . ARG A 1 133 ? -20.831 -4.008 33.476 1.00 91.69 133 ARG A CA 1
ATOM 1068 C C . ARG A 1 133 ? -21.888 -2.971 33.842 1.00 91.69 133 ARG A C 1
ATOM 1070 O O . ARG A 1 133 ? -22.703 -3.244 34.716 1.00 91.69 133 ARG A O 1
ATOM 1077 N N . GLU A 1 134 ? -21.923 -1.838 33.147 1.00 90.44 134 GLU A N 1
ATOM 1078 C CA . GLU A 1 134 ? -22.944 -0.798 33.340 1.00 90.44 134 GLU A CA 1
ATOM 1079 C C . GLU A 1 134 ? -24.355 -1.346 33.102 1.00 90.44 134 GLU A C 1
ATOM 1081 O O . GLU A 1 134 ? -25.229 -1.197 33.952 1.00 90.44 134 GLU A O 1
ATOM 1086 N N . LEU A 1 135 ? -24.567 -2.062 31.993 1.00 90.44 135 LEU A N 1
ATOM 1087 C CA . LEU A 1 135 ? -25.838 -2.727 31.703 1.00 90.44 135 LEU A CA 1
ATOM 1088 C C . LEU A 1 135 ? -26.218 -3.745 32.783 1.00 90.44 135 LEU A C 1
ATOM 1090 O O . LEU A 1 135 ? -27.395 -3.869 33.110 1.00 90.44 135 LEU A O 1
ATOM 1094 N N . CYS A 1 136 ? -25.249 -4.474 33.339 1.00 83.69 136 CYS A N 1
ATOM 1095 C CA . CYS A 1 136 ? -25.492 -5.431 34.415 1.00 83.69 136 CYS A CA 1
ATOM 1096 C C . CYS A 1 136 ? -25.945 -4.723 35.701 1.00 83.69 136 CYS A C 1
ATOM 1098 O O . CYS A 1 136 ? -26.956 -5.103 36.285 1.00 83.69 136 CYS A O 1
ATOM 1100 N N . VAL A 1 137 ? -25.263 -3.640 36.091 1.00 85.62 137 VAL A N 1
ATOM 1101 C CA . VAL A 1 137 ? -25.634 -2.824 37.258 1.00 85.62 137 VAL A CA 1
ATOM 1102 C C . VAL A 1 137 ? -27.023 -2.210 37.080 1.00 85.62 137 VAL A C 1
ATOM 1104 O O . VAL A 1 137 ? -27.856 -2.321 37.975 1.00 85.62 137 VAL A O 1
ATOM 1107 N N . LEU A 1 138 ? -27.316 -1.630 35.912 1.00 83.44 138 LEU A N 1
ATOM 1108 C CA . LEU A 1 138 ? -28.629 -1.047 35.620 1.00 83.44 138 LEU A CA 1
ATOM 1109 C C . LEU A 1 138 ? -29.750 -2.092 35.667 1.00 83.44 138 LEU A C 1
ATOM 1111 O O . LEU A 1 138 ? -30.802 -1.842 36.254 1.00 83.44 138 LEU A O 1
ATOM 1115 N N . LYS A 1 139 ? -29.519 -3.287 35.109 1.00 81.94 139 LYS A N 1
ATOM 1116 C CA . LYS A 1 139 ? -30.469 -4.403 35.214 1.00 81.94 139 LYS A CA 1
ATOM 1117 C C . LYS A 1 139 ? -30.680 -4.823 36.664 1.00 81.94 139 LYS A C 1
ATOM 1119 O O . LYS A 1 139 ? -31.821 -5.039 37.060 1.00 81.94 139 LYS A O 1
ATOM 1124 N N . GLN A 1 140 ? -29.613 -4.901 37.459 1.00 75.81 140 GLN A N 1
ATOM 1125 C CA . GLN A 1 140 ? -29.712 -5.269 38.868 1.00 75.81 140 GLN A CA 1
ATOM 1126 C C . GLN A 1 140 ? -30.530 -4.241 39.661 1.00 75.81 140 GLN A C 1
ATOM 1128 O O . GLN A 1 140 ? -31.380 -4.637 40.453 1.00 75.81 140 GLN A O 1
ATOM 1133 N N . ILE A 1 141 ? -30.333 -2.943 39.405 1.00 78.94 141 ILE A N 1
ATOM 1134 C CA . ILE A 1 141 ? -31.115 -1.855 40.016 1.00 78.94 141 ILE A CA 1
ATOM 1135 C C . ILE A 1 141 ? -32.592 -1.951 39.622 1.00 78.94 141 ILE A C 1
ATOM 1137 O O . ILE A 1 141 ? -33.466 -1.826 40.472 1.00 78.94 141 ILE A O 1
ATOM 1141 N N . HIS A 1 142 ? -32.893 -2.206 38.348 1.00 77.00 142 HIS A N 1
ATOM 1142 C CA . HIS A 1 142 ? -34.276 -2.361 37.893 1.00 77.00 142 HIS A CA 1
ATOM 1143 C C . HIS A 1 142 ? -34.962 -3.579 38.539 1.00 77.00 142 HIS A C 1
ATOM 1145 O O . HIS A 1 142 ? -36.108 -3.495 38.974 1.00 77.00 142 HIS A O 1
ATOM 1151 N N . VAL A 1 143 ? -34.252 -4.706 38.667 1.00 80.19 143 VAL A N 1
ATOM 1152 C CA . VAL A 1 143 ? -34.767 -5.906 39.346 1.00 80.19 143 VAL A CA 1
ATOM 1153 C C . VAL A 1 143 ? -35.019 -5.643 40.833 1.00 80.19 143 VAL A C 1
ATOM 1155 O O . VAL A 1 143 ? -36.064 -6.039 41.351 1.00 80.19 143 VAL A O 1
ATOM 1158 N N . THR A 1 144 ? -34.103 -4.966 41.534 1.00 76.06 144 THR A N 1
ATOM 1159 C CA . THR A 1 144 ? -34.294 -4.649 42.959 1.00 76.06 144 THR A CA 1
ATOM 1160 C C . THR A 1 144 ? -35.397 -3.617 43.179 1.00 76.06 144 THR A C 1
ATOM 1162 O O . THR A 1 144 ? -36.163 -3.762 44.131 1.00 76.06 144 THR A O 1
ATOM 1165 N N . ALA A 1 145 ? -35.534 -2.628 42.291 1.00 75.81 145 ALA A N 1
ATOM 1166 C CA . ALA A 1 145 ? -36.623 -1.655 42.320 1.00 75.81 145 ALA A CA 1
ATOM 1167 C C . ALA A 1 145 ? -37.987 -2.336 42.144 1.00 75.81 145 ALA A C 1
ATOM 1169 O O . ALA A 1 145 ? -38.861 -2.159 42.990 1.00 75.81 145 ALA A O 1
ATOM 1170 N N . ASN A 1 146 ? -38.144 -3.193 41.130 1.00 70.62 146 ASN A N 1
ATOM 1171 C CA . ASN A 1 146 ? -39.397 -3.922 40.909 1.00 70.62 146 ASN A CA 1
ATOM 1172 C C . ASN A 1 146 ? -39.747 -4.840 42.082 1.00 70.62 146 ASN A C 1
ATOM 1174 O O . ASN A 1 146 ? -40.893 -4.867 42.522 1.00 70.62 146 ASN A O 1
ATOM 1178 N N . ARG A 1 147 ? -38.759 -5.544 42.651 1.00 70.88 147 ARG A N 1
ATOM 1179 C CA . ARG A 1 147 ? -38.986 -6.379 43.837 1.00 70.88 147 ARG A CA 1
ATOM 1180 C C . ARG A 1 147 ? -39.456 -5.553 45.037 1.00 70.88 147 ARG A C 1
ATOM 1182 O O . ARG A 1 147 ? -40.342 -5.998 45.757 1.00 70.88 147 ARG A O 1
ATOM 1189 N N . LYS A 1 148 ? -38.884 -4.362 45.251 1.00 74.38 148 LYS A N 1
ATOM 1190 C CA . LYS A 1 148 ? -39.289 -3.465 46.342 1.00 74.38 148 LYS A CA 1
ATOM 1191 C C . LYS A 1 148 ? -40.716 -2.943 46.153 1.00 74.38 148 LYS A C 1
ATOM 1193 O O . LYS A 1 148 ? -41.445 -2.889 47.135 1.00 74.38 148 LYS A O 1
ATOM 1198 N N . VAL A 1 149 ? -41.104 -2.604 44.921 1.00 71.38 149 VAL A N 1
ATOM 1199 C CA . VAL A 1 149 ? -42.471 -2.163 44.594 1.00 71.38 149 VAL A CA 1
ATOM 1200 C C . VAL A 1 149 ? -43.482 -3.275 44.878 1.00 71.38 149 VAL A C 1
ATOM 1202 O O . VAL A 1 149 ? -44.456 -3.021 45.577 1.00 71.38 149 VAL A O 1
ATOM 1205 N N . MET A 1 150 ? -43.216 -4.514 44.443 1.00 60.00 150 MET A N 1
ATOM 1206 C CA . MET A 1 150 ? -44.115 -5.638 44.74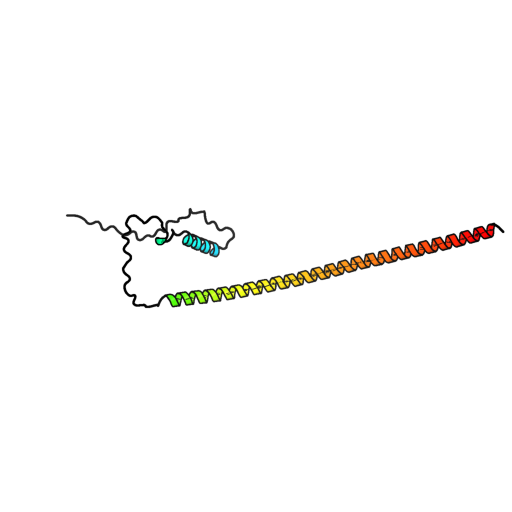4 1.00 60.00 150 MET A CA 1
ATOM 1207 C C . MET A 1 150 ? -44.263 -5.869 46.253 1.00 60.00 150 MET A C 1
ATOM 1209 O O . MET A 1 150 ? -45.375 -5.928 46.755 1.00 60.00 150 MET A O 1
ATOM 1213 N N . SER A 1 151 ? -43.157 -5.884 47.008 1.00 73.50 151 SER A N 1
ATOM 1214 C CA . SER A 1 151 ? -43.214 -6.069 48.467 1.00 73.50 151 SER A CA 1
ATOM 1215 C C . SER A 1 151 ? -43.874 -4.918 49.233 1.00 73.50 151 SER A C 1
ATOM 1217 O O . SER A 1 151 ? -44.138 -5.070 50.423 1.00 73.50 151 SER A O 1
ATOM 1219 N N . GLN A 1 152 ? -44.048 -3.750 48.613 1.00 68.19 152 GLN A N 1
ATOM 1220 C CA . GLN A 1 152 ? -44.753 -2.624 49.2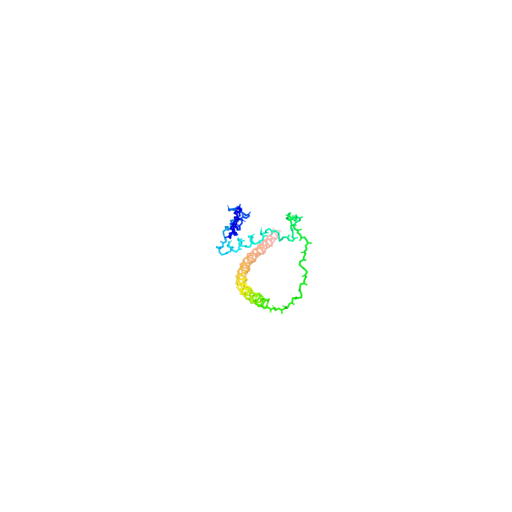19 1.00 68.19 152 GLN A CA 1
ATOM 1221 C C . GLN A 1 152 ? -46.258 -2.722 48.954 1.00 68.19 152 GLN A C 1
ATOM 1223 O O . GLN A 1 152 ? -47.017 -2.580 49.904 1.00 68.19 152 GLN A O 1
ATOM 1228 N N . SER A 1 153 ? -46.653 -3.094 47.731 1.00 73.81 153 SER A N 1
ATOM 1229 C CA . SER A 1 153 ? -48.043 -3.439 47.392 1.00 73.81 153 SER A CA 1
ATOM 1230 C C . SER A 1 153 ? -48.569 -4.569 48.281 1.00 73.81 153 SER A C 1
ATOM 1232 O O . SER A 1 153 ? -49.600 -4.416 48.919 1.00 73.81 153 SER A O 1
ATOM 1234 N N . ASP A 1 154 ? -47.797 -5.652 48.441 1.00 72.94 154 ASP A N 1
ATOM 1235 C CA . ASP A 1 154 ? -48.201 -6.806 49.260 1.00 72.94 154 ASP A CA 1
ATOM 1236 C C . ASP A 1 154 ? -48.454 -6.440 50.739 1.00 72.94 154 ASP A C 1
ATOM 1238 O O . ASP A 1 154 ? -49.180 -7.138 51.447 1.00 72.94 154 ASP A O 1
ATOM 1242 N N . LYS A 1 155 ? -47.806 -5.380 51.243 1.00 74.81 155 LYS A N 1
ATOM 1243 C CA . LYS A 1 155 ? -47.991 -4.898 52.621 1.00 74.81 155 LYS A CA 1
ATOM 1244 C C . LYS A 1 155 ? -49.210 -3.999 52.755 1.00 74.81 155 LYS A C 1
ATOM 1246 O O . LYS A 1 155 ? -49.890 -4.090 53.768 1.00 74.81 155 LYS A O 1
ATOM 1251 N N . GLU A 1 156 ? -49.444 -3.153 51.760 1.00 73.25 156 GLU A N 1
ATOM 1252 C CA . GLU A 1 156 ? -50.599 -2.259 51.695 1.00 73.25 156 GLU A CA 1
ATOM 1253 C C . GLU A 1 156 ? -51.892 -3.084 51.615 1.00 73.25 156 GLU A C 1
ATOM 1255 O O . GLU A 1 156 ? -52.777 -2.910 52.449 1.00 73.25 156 GLU A O 1
ATOM 1260 N N . ASP A 1 157 ? -51.916 -4.112 50.760 1.00 75.94 157 ASP A N 1
ATOM 1261 C CA . ASP A 1 157 ? -53.042 -5.048 50.641 1.00 75.94 157 ASP A CA 1
ATOM 1262 C C . ASP A 1 157 ? -53.342 -5.774 51.972 1.00 75.94 157 ASP A C 1
ATOM 1264 O O . ASP A 1 157 ? -54.497 -5.981 52.344 1.00 75.94 157 ASP A O 1
ATOM 1268 N N . GLN A 1 158 ? -52.310 -6.157 52.737 1.00 75.31 158 GLN A N 1
ATOM 1269 C CA . GLN A 1 158 ? -52.495 -6.784 54.056 1.00 75.31 158 GLN A CA 1
ATOM 1270 C C . GLN A 1 158 ? -53.011 -5.815 55.125 1.00 75.31 158 GLN A C 1
ATOM 1272 O O . GLN A 1 158 ? -53.671 -6.246 56.075 1.00 75.31 158 GLN A O 1
ATOM 1277 N N . GLU A 1 159 ? -52.668 -4.534 55.020 1.00 76.50 159 GLU A N 1
ATOM 1278 C CA . GLU A 1 159 ? -53.111 -3.501 55.951 1.00 76.50 159 GLU A CA 1
ATOM 1279 C C . GLU A 1 159 ? -54.568 -3.104 55.676 1.00 76.50 159 GLU A C 1
ATOM 1281 O O . GLU A 1 159 ? -55.348 -3.001 56.622 1.00 76.50 159 GLU A O 1
ATOM 1286 N N . GLU A 1 160 ? -54.972 -3.014 54.404 1.00 75.50 160 GLU A N 1
ATOM 1287 C CA . GLU A 1 160 ? -56.371 -2.797 54.010 1.00 75.50 160 GLU A CA 1
ATOM 1288 C C . GLU A 1 160 ? -57.294 -3.918 54.500 1.00 75.50 160 GLU A C 1
ATOM 1290 O O . GLU A 1 160 ? -58.355 -3.641 55.059 1.00 75.50 160 GLU A O 1
ATOM 1295 N N . VAL A 1 161 ? -56.880 -5.185 54.368 1.00 73.56 161 VAL A N 1
ATOM 1296 C CA . VAL A 1 161 ? -57.667 -6.326 54.871 1.00 73.56 161 VAL A CA 1
ATOM 1297 C C . VAL A 1 161 ? -57.844 -6.256 56.390 1.00 73.56 161 VAL A C 1
ATOM 1299 O O . VAL A 1 161 ? -58.926 -6.540 56.892 1.00 73.56 161 VAL A O 1
ATOM 1302 N N . LYS A 1 162 ? -56.814 -5.835 57.134 1.00 78.69 162 LYS A N 1
ATOM 1303 C CA . LYS A 1 162 ? -56.902 -5.675 58.595 1.00 78.69 162 LYS A CA 1
ATOM 1304 C C . LYS A 1 162 ? -57.774 -4.506 59.044 1.00 78.69 162 LYS A C 1
ATOM 1306 O O . LYS A 1 162 ? -58.214 -4.515 60.185 1.00 78.69 162 LYS A O 1
ATOM 1311 N N . ALA A 1 163 ? -57.975 -3.493 58.206 1.00 81.81 163 ALA A N 1
ATOM 1312 C CA . ALA A 1 163 ? -58.776 -2.318 58.549 1.00 81.81 163 ALA A CA 1
ATOM 1313 C C . ALA A 1 163 ? -60.294 -2.543 58.397 1.00 81.81 163 ALA A C 1
ATOM 1315 O O . ALA A 1 163 ? -61.075 -1.666 58.764 1.00 81.81 163 ALA A O 1
ATOM 1316 N N . LEU A 1 164 ? -60.706 -3.683 57.831 1.00 73.31 164 LEU A N 1
ATOM 1317 C CA . LEU A 1 164 ? -62.105 -4.032 57.566 1.00 73.31 164 LEU A CA 1
ATOM 1318 C C . LEU A 1 164 ? -62.718 -5.006 58.592 1.00 73.31 164 LEU A C 1
ATOM 1320 O O . LEU A 1 164 ? -63.931 -5.213 58.543 1.00 73.31 164 LEU A O 1
ATOM 1324 N N . ASP A 1 165 ? -61.906 -5.567 59.495 1.00 57.09 165 ASP A N 1
ATOM 1325 C CA . ASP A 1 165 ? -62.328 -6.375 60.657 1.00 57.09 165 ASP A CA 1
ATOM 1326 C C . ASP A 1 165 ? -62.510 -5.501 61.915 1.00 57.09 165 ASP A C 1
ATOM 1328 O O . ASP A 1 165 ? -63.462 -5.765 62.689 1.00 57.09 165 ASP A O 1
#

Sequence (165 aa):
METGACGRLPSHRESREICPQGLLVFTGSSEQDSTLAKQFWTAASLYPPNESQLVLPRGSSQRLQVARPSRSRPRGELNSILFLLETINVTAETRKIEESEEKKKYLQKAKRRDEILQLLRKQREERISVRLRELCVLKQIHVTANRKVMSQSDKEDQEEVKALD

Foldseek 3Di:
DDDDDDPDDPPDPPVPPPDPPPPLDDPPDDPVVSVVVVVVVSVVPPDPPQVPPPDNDPPDPPDDPDDDPDPDDPPPVVVVVVVVVVVVVVVVVVVVVVVVVVVVVVVVVVVVVVVVVVVVVVVVVVVVVVVVVVVVVVVVVVVVVVVVVVVVVVVVVVVVVVVVD

Secondary structure (DSSP, 8-state):
-----------------SS-TTS----SS-HHHHHHHHHHHHHHTS---GGG-SS--TT----PPP---------SHHHHHHHHHHHHHHHHHHHHHHHHHHHHHHHHHHHHHHHHHHHHHHHHHHHHHHHHHHHHHHHHHHHHHHHHHHHHHHHHHHHHHHT--

pLDDT: mean 74.15, std 17.2, range [37.44, 98.62]

Organism: Neovison vison (NCBI:txid452646)

InterPro domains:
  IPR040681 Cilia- and flagella-associated protein HOATZ-like [PF17664] (1-165)
  IPR040681 Cilia- and flagella-associated protein HOATZ-like [PTHR47231] (1-165)